Protein AF-A0A1B6HPE0-F1 (afdb_monomer)

Secondary structure (DSSP, 8-state):
-HHHHHHHHHHHHHHHHHHHHHHHHHHHHHHHHHHHHHHHHHHHHHHHHHHHHHHHHHHHHHHHHHHTT--HHHHHHHHHTT-TTSEEEEETTEEEEHHHHHHHHHHHHHHHHHTT--TT-B------SSHHHHHHHHHHHHHT-B-

pLDDT: mean 93.44, std 4.45, range [70.94, 98.19]

Foldseek 3Di:
DVVVVVVVVVVVVVVVVVVVVVVVVVVVVCCVVCVVVVVVCVVCVVVVVVVVVVVVVVVVVVVVCVVVVPDPLNVLVVVCVVFVQDFPDDDPPDTAGSVNLVVLLCVLLVVVVVVPDAAPAEDDDDDPPDSNSVSNVSSCVVRNYHD

Structure (mmCIF, N/CA/C/O backbone):
data_AF-A0A1B6HPE0-F1
#
_entry.id   AF-A0A1B6HPE0-F1
#
loop_
_atom_site.group_PDB
_atom_site.id
_atom_site.type_symbol
_atom_site.label_atom_id
_atom_site.label_alt_id
_atom_site.label_comp_id
_atom_site.label_asym_id
_atom_site.label_entity_id
_atom_site.label_seq_id
_atom_site.pdbx_PDB_ins_code
_atom_site.Cartn_x
_atom_site.Cartn_y
_atom_site.Cartn_z
_atom_site.occupancy
_atom_site.B_iso_or_equiv
_atom_site.auth_seq_id
_atom_site.auth_comp_id
_atom_site.auth_asym_id
_atom_site.auth_atom_id
_atom_site.pdbx_PDB_model_num
ATOM 1 N N . MET A 1 1 ? 73.200 -13.525 -39.936 1.00 70.94 1 MET A N 1
ATOM 2 C CA . MET A 1 1 ? 72.272 -13.370 -38.792 1.00 70.94 1 MET A CA 1
ATOM 3 C C . MET A 1 1 ? 71.313 -12.203 -38.985 1.00 70.94 1 MET A C 1
ATOM 5 O O . MET A 1 1 ? 70.127 -12.401 -38.773 1.00 70.94 1 MET A O 1
ATOM 9 N N . GLU A 1 2 ? 71.769 -11.036 -39.451 1.00 81.06 2 GLU A N 1
ATOM 10 C CA . GLU A 1 2 ? 70.897 -9.860 -39.643 1.00 81.06 2 GLU A CA 1
ATOM 11 C C . GLU A 1 2 ? 69.714 -10.107 -40.591 1.00 81.06 2 GLU A C 1
ATOM 13 O O . GLU A 1 2 ? 68.577 -9.833 -40.222 1.00 81.06 2 GLU A O 1
ATOM 18 N N . ALA A 1 3 ? 69.947 -10.734 -41.750 1.00 83.38 3 ALA A N 1
ATOM 19 C CA . ALA A 1 3 ? 68.883 -11.056 -42.709 1.00 83.38 3 ALA A CA 1
ATOM 20 C C . ALA A 1 3 ? 67.830 -12.050 -42.174 1.00 83.38 3 ALA A C 1
ATOM 22 O O . ALA A 1 3 ? 66.694 -12.060 -42.629 1.00 83.38 3 ALA A O 1
ATOM 23 N N . TYR A 1 4 ? 68.193 -12.894 -41.206 1.00 86.81 4 TYR A N 1
ATOM 24 C CA . TYR A 1 4 ? 67.255 -13.831 -40.580 1.00 86.81 4 TYR A CA 1
ATOM 25 C C . TYR A 1 4 ? 66.374 -13.115 -39.546 1.00 86.81 4 TYR A C 1
ATOM 27 O O . TYR A 1 4 ? 65.164 -13.323 -39.493 1.00 86.81 4 TYR A O 1
ATOM 35 N N . MET A 1 5 ? 66.970 -12.204 -38.771 1.00 86.38 5 MET A N 1
ATOM 36 C CA . MET A 1 5 ? 66.252 -11.394 -37.786 1.00 86.38 5 MET A CA 1
ATOM 37 C C . MET A 1 5 ? 65.263 -10.421 -38.440 1.00 86.38 5 MET A C 1
ATOM 39 O O . MET A 1 5 ? 64.158 -10.251 -37.931 1.00 86.38 5 MET A O 1
ATOM 43 N N . THR A 1 6 ? 65.610 -9.821 -39.583 1.00 87.31 6 THR A N 1
ATOM 44 C CA . THR A 1 6 ? 64.702 -8.922 -40.318 1.00 87.31 6 THR A CA 1
ATOM 45 C C . THR A 1 6 ? 63.472 -9.654 -40.856 1.00 87.31 6 THR A C 1
ATOM 47 O O . THR A 1 6 ? 62.362 -9.136 -40.752 1.00 87.31 6 THR A O 1
ATOM 50 N N . VAL A 1 7 ? 63.638 -10.878 -41.364 1.00 89.25 7 VAL A N 1
ATOM 51 C CA . VAL A 1 7 ? 62.531 -11.710 -41.865 1.00 89.25 7 VAL A CA 1
ATOM 52 C C . VAL A 1 7 ? 61.567 -12.097 -40.738 1.00 89.25 7 VAL A C 1
ATOM 54 O O . VAL A 1 7 ? 60.352 -12.008 -40.915 1.00 89.25 7 VAL A O 1
ATOM 57 N N . ILE A 1 8 ? 62.083 -12.453 -39.556 1.00 89.12 8 ILE A N 1
ATOM 58 C CA . ILE A 1 8 ? 61.248 -12.766 -38.384 1.00 89.12 8 ILE A CA 1
ATOM 59 C C . ILE A 1 8 ? 60.473 -11.532 -37.908 1.00 89.12 8 ILE A C 1
ATOM 61 O O . ILE A 1 8 ? 59.272 -11.623 -37.655 1.00 89.12 8 ILE A O 1
ATOM 65 N N . LEU A 1 9 ? 61.135 -10.375 -37.811 1.00 88.50 9 LEU A N 1
ATOM 66 C CA . LEU A 1 9 ? 60.492 -9.130 -37.379 1.00 88.50 9 LEU A CA 1
ATOM 67 C C . LEU A 1 9 ? 59.378 -8.697 -38.340 1.00 88.50 9 LEU A C 1
ATOM 69 O O . LEU A 1 9 ? 58.305 -8.296 -37.888 1.00 88.50 9 LEU A O 1
ATOM 73 N N . LEU A 1 10 ? 59.592 -8.842 -39.651 1.00 87.69 10 LEU A N 1
ATOM 74 C CA . LEU A 1 10 ? 58.558 -8.598 -40.657 1.00 87.69 10 LEU A CA 1
ATOM 75 C C . LEU A 1 10 ? 57.382 -9.571 -40.501 1.00 87.69 10 LEU A C 1
ATOM 77 O O . LEU A 1 10 ? 56.234 -9.134 -40.508 1.00 87.69 10 LEU A O 1
ATOM 81 N N . GLY A 1 11 ? 57.639 -10.864 -40.287 1.00 87.25 11 GLY A N 1
ATOM 82 C CA . GLY A 1 11 ? 56.582 -11.857 -40.062 1.00 87.25 11 GLY A CA 1
ATOM 83 C C . GLY A 1 11 ? 55.712 -11.551 -38.836 1.00 87.25 11 GLY A C 1
ATOM 84 O O . GLY A 1 11 ? 54.484 -11.605 -38.916 1.00 87.25 11 GLY A O 1
ATOM 85 N N . ILE A 1 12 ? 56.332 -11.157 -37.719 1.00 89.00 12 ILE A N 1
ATOM 86 C CA . ILE A 1 12 ? 55.619 -10.751 -36.496 1.00 89.00 12 ILE A CA 1
ATOM 87 C C . ILE A 1 12 ? 54.786 -9.490 -36.753 1.00 89.00 12 ILE A C 1
ATOM 89 O O . ILE A 1 12 ? 53.617 -9.437 -36.369 1.00 89.00 12 ILE A O 1
ATOM 93 N N . PHE A 1 13 ? 55.351 -8.498 -37.445 1.00 89.88 13 PHE A N 1
ATOM 94 C CA . PHE A 1 13 ? 54.647 -7.267 -37.795 1.00 89.88 13 PHE A CA 1
ATOM 95 C C . PHE A 1 13 ? 53.398 -7.537 -38.649 1.00 89.88 13 PHE A C 1
ATOM 97 O O . PHE A 1 13 ? 52.310 -7.067 -38.312 1.00 89.88 13 PHE A O 1
ATOM 104 N N . PHE A 1 14 ? 53.520 -8.358 -39.697 1.00 86.06 14 PHE A N 1
ATOM 105 C CA . PHE A 1 14 ? 52.384 -8.754 -40.535 1.00 86.06 14 PHE A CA 1
ATOM 106 C C . PHE A 1 14 ? 51.326 -9.533 -39.743 1.00 86.06 14 PHE A C 1
ATOM 108 O O . PHE A 1 14 ? 50.133 -9.271 -39.897 1.00 86.06 14 PHE A O 1
ATOM 115 N N . SER A 1 15 ? 51.736 -10.443 -38.854 1.00 84.38 15 SER A N 1
ATOM 116 C CA . SER A 1 15 ? 50.801 -11.206 -38.019 1.00 84.38 15 SER A CA 1
ATOM 117 C C . SER A 1 15 ? 50.010 -10.312 -37.058 1.00 84.38 15 SER A C 1
ATOM 119 O O . SER A 1 15 ? 48.802 -10.497 -36.902 1.00 84.38 15 SER A O 1
ATOM 121 N N . ILE A 1 16 ? 50.667 -9.333 -36.426 1.00 88.44 16 ILE A N 1
ATOM 122 C CA . ILE A 1 16 ? 50.015 -8.362 -35.534 1.00 88.44 16 ILE A CA 1
ATOM 123 C C . ILE A 1 16 ? 49.038 -7.490 -36.331 1.00 88.44 16 ILE A C 1
ATOM 125 O O . ILE A 1 16 ? 47.893 -7.307 -35.914 1.00 88.44 16 ILE A O 1
ATOM 129 N N . PHE A 1 17 ? 49.460 -7.009 -37.501 1.00 90.25 17 PHE A N 1
ATOM 130 C CA . PHE A 1 17 ? 48.640 -6.165 -38.366 1.00 90.25 17 PHE A CA 1
ATOM 131 C C . PHE A 1 17 ? 47.376 -6.886 -38.865 1.00 90.25 17 PHE A C 1
ATOM 133 O O . PHE A 1 17 ? 46.276 -6.334 -38.801 1.00 90.25 17 PHE A O 1
ATOM 140 N N . HIS A 1 18 ? 47.494 -8.148 -39.292 1.00 88.62 18 HIS A N 1
ATOM 141 C CA . HIS A 1 18 ? 46.347 -8.950 -39.729 1.00 88.62 18 HIS A CA 1
ATOM 142 C C . HIS A 1 18 ? 45.331 -9.203 -38.608 1.00 88.62 18 HIS A C 1
ATOM 144 O O . HIS A 1 18 ? 44.123 -9.106 -38.843 1.00 88.62 18 HIS A O 1
ATOM 150 N N . TRP A 1 19 ? 45.795 -9.491 -37.387 1.00 89.12 19 TRP A N 1
ATOM 151 C CA . TRP A 1 19 ? 44.904 -9.678 -36.238 1.00 89.12 19 TRP A CA 1
ATOM 152 C C . TRP A 1 19 ? 44.145 -8.391 -35.894 1.00 89.12 19 TRP A C 1
ATOM 154 O O . TRP A 1 19 ? 42.930 -8.419 -35.690 1.00 89.12 19 TRP A O 1
ATOM 164 N N . GLN A 1 20 ? 44.836 -7.247 -35.906 1.00 91.88 20 GLN A N 1
ATOM 165 C CA . GLN A 1 20 ? 44.217 -5.937 -35.689 1.00 91.88 20 GLN A CA 1
ATOM 166 C C . GLN A 1 20 ? 43.154 -5.624 -36.752 1.00 91.88 20 GLN A C 1
ATOM 168 O O . GLN A 1 20 ? 42.048 -5.208 -36.408 1.00 91.88 20 GLN A O 1
ATOM 173 N N . ALA A 1 21 ? 43.443 -5.886 -38.029 1.00 90.75 21 ALA A N 1
ATOM 174 C CA . ALA A 1 21 ? 42.485 -5.683 -39.114 1.00 90.75 21 ALA A CA 1
ATOM 175 C C . ALA A 1 21 ? 41.235 -6.574 -38.969 1.00 90.75 21 ALA A C 1
ATOM 177 O O . ALA A 1 21 ? 40.112 -6.091 -39.127 1.00 90.75 21 ALA A O 1
ATOM 178 N N . SER A 1 22 ? 41.412 -7.850 -38.610 1.00 89.25 22 SER A N 1
ATOM 179 C CA . SER A 1 22 ? 40.304 -8.792 -38.386 1.00 89.25 22 SER A CA 1
ATOM 180 C C . SER A 1 22 ? 39.394 -8.361 -37.229 1.00 89.25 22 SER A C 1
ATOM 182 O O . SER A 1 22 ? 38.163 -8.397 -37.345 1.00 89.25 22 SER A O 1
ATOM 184 N N . LEU A 1 23 ? 39.984 -7.870 -36.134 1.00 92.88 23 LEU A N 1
ATOM 185 C CA . LEU A 1 23 ? 39.231 -7.303 -35.014 1.00 92.88 23 LEU A CA 1
ATOM 186 C C . LEU A 1 23 ? 38.414 -6.080 -35.440 1.00 92.88 23 LEU A C 1
ATOM 188 O O . LEU A 1 23 ? 37.232 -6.004 -35.110 1.00 92.88 23 LEU A O 1
ATOM 192 N N . CYS A 1 24 ? 39.002 -5.157 -36.205 1.00 93.44 24 CYS A N 1
ATOM 193 C CA . CYS A 1 24 ? 38.293 -3.974 -36.694 1.00 93.44 24 CYS A CA 1
ATOM 194 C C . CYS A 1 24 ? 37.072 -4.350 -37.545 1.00 93.44 24 CYS A C 1
ATOM 196 O O . CYS A 1 24 ? 35.976 -3.853 -37.291 1.00 93.44 24 CYS A O 1
ATOM 198 N N . VAL A 1 25 ? 37.231 -5.277 -38.496 1.00 92.94 25 VAL A N 1
ATOM 199 C CA . VAL A 1 25 ? 36.125 -5.752 -39.350 1.00 92.94 25 VAL A CA 1
ATOM 200 C C . VAL A 1 25 ? 35.033 -6.423 -38.520 1.00 92.94 25 VAL A C 1
ATOM 202 O O . VAL A 1 25 ? 33.848 -6.150 -38.714 1.00 92.94 25 VAL A O 1
ATOM 205 N N . SER A 1 26 ? 35.425 -7.252 -37.553 1.00 90.50 26 SER A N 1
ATOM 206 C CA . SER A 1 26 ? 34.488 -7.936 -36.659 1.00 90.50 26 SER A CA 1
ATOM 207 C C . SER A 1 26 ? 33.692 -6.942 -35.806 1.00 90.50 26 SER A C 1
ATOM 209 O O . SER A 1 26 ? 32.475 -7.066 -35.694 1.00 90.50 26 SER A O 1
ATOM 211 N N . ILE A 1 27 ? 34.343 -5.908 -35.261 1.00 90.94 27 ILE A N 1
ATOM 212 C CA . ILE A 1 27 ? 33.689 -4.842 -34.485 1.00 90.94 27 ILE A CA 1
ATOM 213 C C . ILE A 1 27 ? 32.724 -4.040 -35.363 1.00 90.94 27 ILE A C 1
ATOM 215 O O . ILE A 1 27 ? 31.597 -3.777 -34.943 1.00 90.94 27 ILE A O 1
ATOM 219 N N . SER A 1 28 ? 33.121 -3.678 -36.586 1.00 89.88 28 SER A N 1
ATOM 220 C CA . SER A 1 28 ? 32.242 -2.974 -37.527 1.00 89.88 28 SER A CA 1
ATOM 221 C C . SER A 1 28 ? 31.020 -3.813 -37.908 1.00 89.88 28 SER A C 1
ATOM 223 O O . SER A 1 28 ? 29.904 -3.292 -37.914 1.00 89.88 28 SER A O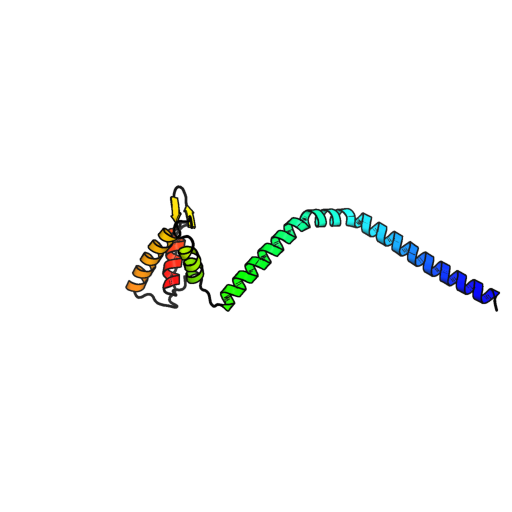 1
ATOM 225 N N . TYR A 1 29 ? 31.206 -5.112 -38.163 1.00 91.94 29 TYR A N 1
ATOM 226 C CA . TYR A 1 29 ? 30.116 -6.041 -38.462 1.00 91.94 29 TYR A CA 1
ATOM 227 C C . TYR A 1 29 ? 29.142 -6.174 -37.285 1.00 91.94 29 TYR A C 1
ATOM 229 O O . TYR A 1 29 ? 27.933 -6.040 -37.471 1.00 91.94 29 TYR A O 1
ATOM 237 N N . LEU A 1 30 ? 29.658 -6.360 -36.065 1.00 89.75 30 LEU A N 1
ATOM 238 C CA . LEU A 1 30 ? 28.845 -6.412 -34.846 1.00 89.75 30 LEU A CA 1
ATOM 239 C C . LEU A 1 30 ? 28.096 -5.097 -34.624 1.00 89.75 30 LEU A C 1
ATOM 241 O O . LEU A 1 30 ? 26.908 -5.122 -34.320 1.00 89.75 30 LEU A O 1
ATOM 245 N N . GLY A 1 31 ? 28.757 -3.958 -34.837 1.00 87.12 31 GLY A N 1
ATOM 246 C CA . GLY A 1 31 ? 28.119 -2.650 -34.815 1.00 87.12 31 GLY A CA 1
ATOM 247 C C . GLY A 1 31 ? 26.904 -2.636 -35.736 1.00 87.12 31 GLY A C 1
ATOM 248 O O . GLY A 1 31 ? 25.789 -2.456 -35.257 1.00 87.12 31 GLY A O 1
ATOM 249 N N . ILE A 1 32 ? 27.097 -2.879 -37.039 1.00 87.94 32 ILE A N 1
ATOM 250 C CA . ILE A 1 32 ? 26.036 -2.875 -38.071 1.00 87.94 32 ILE A CA 1
ATOM 251 C C . ILE A 1 32 ? 24.900 -3.843 -37.722 1.00 87.94 32 ILE A C 1
ATOM 253 O O . ILE A 1 32 ? 23.729 -3.471 -37.802 1.00 87.94 32 ILE A O 1
ATOM 257 N N . PHE A 1 33 ? 25.239 -5.058 -37.297 1.00 90.31 33 PHE A N 1
ATOM 258 C CA . PHE A 1 33 ? 24.266 -6.092 -36.963 1.00 90.31 33 PHE A CA 1
ATOM 259 C C . PHE A 1 33 ? 23.429 -5.739 -35.723 1.00 90.31 33 PHE A C 1
ATOM 261 O O . PHE A 1 33 ? 22.220 -5.973 -35.715 1.00 90.31 33 PHE A O 1
ATOM 268 N N . TYR A 1 34 ? 24.048 -5.136 -34.700 1.00 91.25 34 TYR A N 1
ATOM 269 C CA . TYR A 1 34 ? 23.397 -4.784 -33.433 1.00 91.25 34 TYR A CA 1
ATOM 270 C C . TYR 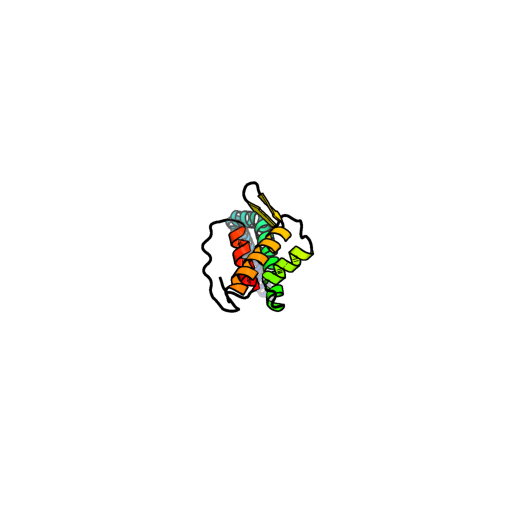A 1 34 ? 22.922 -3.321 -33.342 1.00 91.25 34 TYR A C 1
ATOM 272 O O . TYR A 1 34 ? 22.320 -2.943 -32.336 1.00 91.25 34 TYR A O 1
ATOM 280 N N . TRP A 1 35 ? 23.131 -2.486 -34.371 1.00 87.88 35 TRP A N 1
ATOM 281 C CA . TRP A 1 35 ? 22.766 -1.056 -34.367 1.00 87.88 35 TRP A CA 1
ATOM 282 C C . TRP A 1 35 ? 21.282 -0.835 -34.040 1.00 87.88 35 TRP A C 1
ATOM 284 O O . TRP A 1 35 ? 20.937 0.080 -33.290 1.00 87.88 35 TRP A O 1
ATOM 294 N N . LYS A 1 36 ? 20.390 -1.697 -34.551 1.00 88.19 36 LYS A N 1
ATOM 295 C CA . LYS A 1 36 ? 18.947 -1.614 -34.266 1.00 88.19 36 LYS A CA 1
ATOM 296 C C . LYS A 1 36 ? 18.637 -1.929 -32.800 1.00 88.19 36 LYS A C 1
ATOM 298 O O . LYS A 1 36 ? 17.863 -1.205 -32.179 1.00 88.19 36 LYS A O 1
ATOM 303 N N . GLN A 1 37 ? 19.253 -2.966 -32.237 1.00 88.38 37 GLN A N 1
ATOM 304 C CA . GLN A 1 37 ? 19.091 -3.366 -30.839 1.00 88.38 37 GLN A CA 1
ATOM 305 C C . GLN A 1 37 ? 19.635 -2.281 -29.904 1.00 88.38 37 GLN A C 1
ATOM 307 O O . GLN A 1 37 ? 18.945 -1.889 -28.967 1.00 88.38 37 GLN A O 1
ATOM 312 N N . LEU A 1 38 ? 20.818 -1.732 -30.195 1.00 89.94 38 LEU A N 1
ATOM 313 C CA . LEU A 1 38 ? 21.410 -0.635 -29.425 1.00 89.94 38 LEU A CA 1
ATOM 314 C C . LEU A 1 38 ? 20.527 0.614 -29.451 1.00 89.94 38 LEU A C 1
ATOM 316 O O . LEU A 1 38 ? 20.282 1.208 -28.404 1.00 89.94 38 LEU A O 1
ATOM 320 N N . HIS A 1 39 ? 19.986 0.979 -30.616 1.00 92.69 39 HIS A N 1
ATOM 321 C CA . HIS A 1 39 ? 19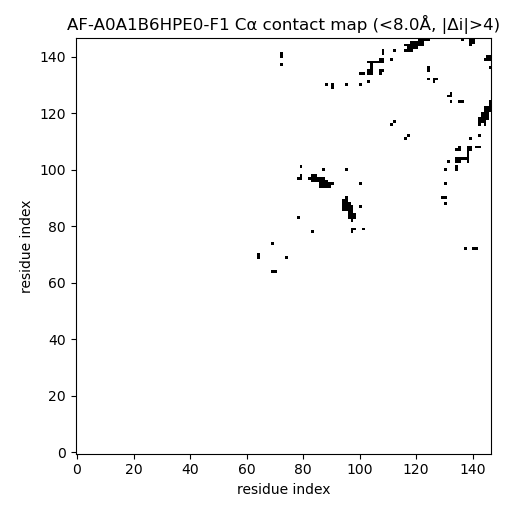.071 2.112 -30.728 1.00 92.69 39 HIS A CA 1
ATOM 322 C C . HIS A 1 39 ? 17.795 1.913 -29.893 1.00 92.69 39 HIS A C 1
ATOM 324 O O . HIS A 1 39 ? 17.374 2.836 -29.194 1.00 92.69 39 HIS A O 1
ATOM 330 N N . ILE A 1 40 ? 17.204 0.711 -29.913 1.00 91.12 40 ILE A N 1
ATOM 331 C CA . ILE A 1 40 ? 16.034 0.387 -29.082 1.00 91.12 40 ILE A CA 1
ATOM 332 C C . ILE A 1 40 ? 16.390 0.503 -27.599 1.00 91.12 40 ILE A C 1
ATOM 334 O O . ILE A 1 40 ? 15.686 1.203 -26.875 1.00 91.12 40 ILE A O 1
ATOM 338 N N . ILE A 1 41 ? 17.497 -0.113 -27.166 1.00 92.62 41 ILE A N 1
ATOM 339 C CA . ILE A 1 41 ? 17.959 -0.081 -25.772 1.00 92.62 41 ILE A CA 1
ATOM 340 C C . ILE A 1 41 ? 18.168 1.360 -25.319 1.00 92.62 41 ILE A C 1
ATOM 342 O O . ILE A 1 41 ? 17.603 1.756 -24.309 1.00 92.62 41 ILE A O 1
ATOM 346 N N . ILE A 1 42 ? 18.915 2.173 -26.069 1.00 94.19 42 ILE A N 1
ATOM 347 C CA . ILE A 1 42 ? 19.179 3.576 -25.713 1.00 94.19 42 ILE A CA 1
ATOM 348 C C . ILE A 1 42 ? 17.866 4.359 -25.585 1.00 94.19 42 ILE A C 1
ATOM 350 O O . ILE A 1 42 ? 17.708 5.160 -24.661 1.00 94.19 42 ILE A O 1
ATOM 354 N N . LYS A 1 43 ? 16.894 4.099 -26.469 1.00 94.19 43 LYS A N 1
ATOM 355 C CA . LYS A 1 43 ? 15.590 4.768 -26.447 1.00 94.19 43 LYS A CA 1
ATOM 356 C C . LYS A 1 43 ? 14.698 4.312 -25.282 1.00 94.19 43 LYS A C 1
ATOM 358 O O . LYS A 1 43 ? 13.952 5.133 -24.748 1.00 94.19 43 LYS A O 1
ATOM 363 N N . THR A 1 44 ? 14.757 3.046 -24.858 1.00 94.38 44 THR A N 1
ATOM 364 C CA . THR A 1 44 ? 13.942 2.517 -23.741 1.00 94.38 44 THR A CA 1
ATOM 365 C C . THR A 1 44 ? 14.598 2.683 -22.371 1.00 94.38 44 THR A C 1
ATOM 367 O O . THR A 1 44 ? 13.893 2.861 -21.374 1.00 94.38 44 THR A O 1
ATOM 370 N N . LEU A 1 45 ? 15.930 2.728 -22.313 1.00 95.62 45 LEU A N 1
ATOM 371 C CA . LEU A 1 45 ? 16.727 2.835 -21.092 1.00 95.62 45 LEU A CA 1
ATOM 372 C C . LEU A 1 45 ? 16.276 3.947 -20.130 1.00 95.62 45 LEU A C 1
ATOM 374 O O . LEU A 1 45 ? 16.150 3.658 -18.941 1.00 95.62 45 LEU A O 1
ATOM 378 N N . PRO A 1 46 ? 15.962 5.191 -20.551 1.00 95.31 46 PRO A N 1
ATOM 379 C CA . PRO A 1 46 ? 15.542 6.220 -19.598 1.00 95.31 46 PRO A CA 1
ATOM 380 C C . PRO A 1 46 ? 14.230 5.875 -18.878 1.00 95.31 46 PRO A C 1
ATOM 382 O O . PRO A 1 46 ? 14.056 6.229 -17.710 1.00 95.31 46 PRO A O 1
ATOM 385 N N . ARG A 1 47 ? 13.292 5.182 -19.538 1.00 94.62 47 ARG A N 1
ATOM 386 C CA . ARG A 1 47 ? 12.057 4.698 -18.899 1.00 94.62 47 ARG A CA 1
ATOM 387 C C . ARG A 1 47 ? 12.377 3.603 -17.886 1.00 94.62 47 ARG A C 1
ATOM 389 O O . ARG A 1 47 ? 11.864 3.646 -16.767 1.00 94.62 47 ARG A O 1
ATOM 396 N N . ASP A 1 48 ? 13.236 2.669 -18.267 1.00 95.31 48 ASP A N 1
ATOM 397 C CA . ASP A 1 48 ? 13.555 1.494 -17.460 1.00 95.31 48 ASP A CA 1
ATOM 398 C C . ASP A 1 48 ? 14.389 1.879 -16.229 1.00 95.31 48 ASP A C 1
ATOM 400 O O . ASP A 1 48 ? 14.093 1.433 -15.124 1.00 95.31 48 ASP A O 1
ATOM 404 N N . LEU A 1 49 ? 15.331 2.819 -16.365 1.00 96.88 49 LEU A N 1
ATOM 405 C CA . LEU A 1 49 ? 16.072 3.399 -15.239 1.00 96.88 49 LEU A CA 1
ATOM 406 C C . LEU A 1 49 ? 15.150 4.141 -14.263 1.00 96.88 49 LEU A C 1
ATOM 408 O O . LEU A 1 49 ? 15.307 4.006 -13.048 1.00 96.88 49 LEU A O 1
ATOM 412 N N . ARG A 1 50 ? 14.149 4.888 -14.758 1.00 96.19 50 ARG A N 1
ATOM 413 C CA . ARG A 1 50 ? 13.133 5.512 -13.889 1.00 96.19 50 ARG A CA 1
ATOM 414 C C . ARG A 1 50 ? 12.308 4.466 -13.145 1.00 96.19 50 ARG A C 1
ATOM 416 O O . ARG A 1 50 ? 12.031 4.656 -11.961 1.00 96.19 50 ARG A O 1
ATOM 423 N N . CYS A 1 51 ? 11.919 3.384 -13.820 1.00 95.94 51 CYS A N 1
ATOM 424 C CA . CYS A 1 51 ? 11.222 2.261 -13.198 1.00 95.94 51 CYS A CA 1
ATOM 425 C C . CYS A 1 51 ? 12.087 1.632 -12.097 1.00 95.94 51 CYS A C 1
ATOM 427 O O . CYS A 1 51 ? 11.666 1.580 -10.942 1.00 95.94 51 CYS A O 1
ATOM 429 N N . LEU A 1 52 ? 13.334 1.279 -12.421 1.00 96.81 52 LEU A N 1
ATOM 430 C CA . LEU A 1 52 ? 14.287 0.675 -11.494 1.00 96.81 52 LEU A CA 1
ATOM 431 C C . LEU A 1 52 ? 14.529 1.562 -10.270 1.00 96.81 52 LEU A C 1
ATOM 433 O O . LEU A 1 52 ? 14.470 1.083 -9.141 1.00 96.81 52 LEU A O 1
ATOM 437 N N . TYR A 1 53 ? 14.733 2.866 -10.471 1.00 96.88 53 TYR A N 1
ATOM 438 C CA . TYR A 1 53 ? 14.887 3.823 -9.376 1.00 96.88 53 TYR A CA 1
ATOM 439 C C . TYR A 1 53 ? 13.649 3.865 -8.466 1.00 96.88 53 TYR A C 1
ATOM 441 O O . TYR A 1 53 ? 13.778 3.822 -7.240 1.00 96.88 53 TYR A O 1
ATOM 449 N N . ARG A 1 54 ? 12.439 3.921 -9.041 1.00 96.31 54 ARG A N 1
ATOM 450 C CA . ARG A 1 54 ? 11.182 3.944 -8.271 1.00 96.31 54 ARG A CA 1
ATOM 451 C C . ARG A 1 54 ? 10.976 2.651 -7.488 1.00 96.31 54 ARG A C 1
ATOM 453 O O . ARG A 1 54 ? 10.655 2.722 -6.303 1.00 96.31 54 ARG A O 1
ATOM 460 N N . VAL A 1 55 ? 11.222 1.498 -8.109 1.00 96.62 55 VAL A N 1
ATOM 461 C CA . VAL A 1 55 ? 11.144 0.185 -7.455 1.00 96.62 55 VAL A CA 1
ATOM 462 C C . VAL A 1 55 ? 12.170 0.089 -6.331 1.00 96.62 55 VAL A C 1
ATOM 464 O O . VAL A 1 55 ? 11.804 -0.231 -5.205 1.00 96.62 55 VAL A O 1
ATOM 467 N N . ARG A 1 56 ? 13.433 0.462 -6.574 1.00 97.44 56 ARG A N 1
ATOM 468 C CA . ARG A 1 56 ? 14.489 0.494 -5.548 1.00 97.44 56 ARG A CA 1
ATOM 469 C C . ARG A 1 56 ? 14.082 1.366 -4.357 1.00 97.44 56 ARG A C 1
ATOM 471 O O . ARG A 1 56 ? 14.245 0.955 -3.210 1.00 97.44 56 ARG A O 1
ATOM 478 N N . LYS A 1 57 ? 13.523 2.553 -4.617 1.00 96.12 57 LYS A N 1
ATOM 479 C CA . LYS A 1 57 ? 13.021 3.471 -3.585 1.00 96.12 57 LYS A CA 1
ATOM 480 C C . LYS A 1 57 ? 11.852 2.872 -2.799 1.00 96.12 57 LYS A C 1
ATOM 482 O O . LYS A 1 57 ? 11.820 3.018 -1.580 1.00 96.12 57 LYS A O 1
ATOM 487 N N . MET A 1 58 ? 10.912 2.211 -3.473 1.00 94.31 58 MET A N 1
ATOM 488 C CA . MET A 1 58 ? 9.784 1.519 -2.841 1.00 94.31 58 MET A CA 1
ATOM 489 C C . MET A 1 58 ? 10.272 0.374 -1.949 1.00 94.31 58 MET A C 1
ATOM 491 O O . MET A 1 58 ? 9.941 0.354 -0.770 1.00 94.31 58 MET A O 1
ATOM 495 N N . VAL A 1 59 ? 11.141 -0.500 -2.466 1.00 96.00 59 VAL A N 1
ATOM 496 C CA . VAL A 1 59 ? 11.726 -1.623 -1.716 1.00 96.00 59 VAL A CA 1
ATOM 497 C C . VAL A 1 59 ? 12.466 -1.130 -0.478 1.00 96.00 59 VAL A C 1
ATOM 499 O O . VAL A 1 59 ? 12.248 -1.653 0.608 1.00 96.00 59 VAL A O 1
ATOM 502 N N . ASN A 1 60 ? 13.287 -0.083 -0.598 1.00 95.62 60 ASN A N 1
ATOM 503 C CA . ASN A 1 60 ? 13.987 0.479 0.558 1.00 95.62 60 ASN A CA 1
ATOM 504 C C . ASN A 1 60 ? 13.017 0.998 1.630 1.00 95.62 60 ASN A C 1
ATOM 506 O O . ASN A 1 60 ? 13.277 0.821 2.817 1.00 95.62 60 ASN A O 1
ATOM 510 N N . ARG A 1 61 ? 11.890 1.607 1.236 1.00 91.12 61 ARG A N 1
ATOM 511 C CA . ARG A 1 61 ? 10.846 2.033 2.184 1.00 91.12 61 ARG A CA 1
ATOM 512 C C . ARG A 1 61 ? 10.188 0.837 2.862 1.00 91.12 61 ARG A C 1
ATOM 514 O O . ARG A 1 61 ? 10.060 0.848 4.080 1.00 91.12 61 ARG A O 1
ATOM 521 N N . THR A 1 62 ? 9.834 -0.198 2.105 1.00 91.44 62 THR A N 1
ATOM 522 C CA . THR A 1 62 ? 9.235 -1.422 2.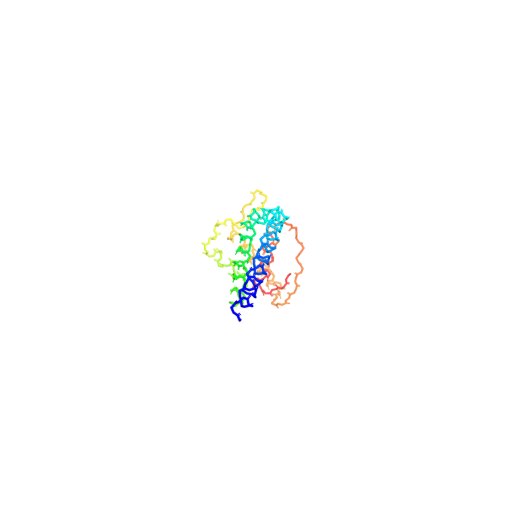653 1.00 91.44 62 THR A CA 1
ATOM 523 C C . THR A 1 62 ? 10.185 -2.130 3.619 1.00 91.44 62 THR A C 1
ATOM 525 O O . THR A 1 62 ? 9.772 -2.520 4.708 1.00 91.44 62 THR A O 1
ATOM 528 N N . LEU A 1 63 ? 11.472 -2.235 3.273 1.00 93.12 63 LEU A N 1
ATOM 529 C CA . LEU A 1 63 ? 12.499 -2.800 4.152 1.00 93.12 63 LEU A CA 1
ATOM 530 C C . LEU A 1 63 ? 12.672 -1.976 5.430 1.00 93.12 63 LEU A C 1
ATOM 532 O O . LEU A 1 63 ? 12.800 -2.547 6.508 1.00 93.12 63 LEU A O 1
ATOM 536 N N . HIS A 1 64 ? 12.625 -0.647 5.328 1.00 92.19 64 HIS A N 1
ATOM 537 C CA . HIS A 1 64 ? 12.688 0.239 6.490 1.00 92.19 64 HIS A CA 1
ATOM 538 C C . HIS A 1 64 ? 11.478 0.076 7.418 1.00 92.19 64 HIS A C 1
ATOM 540 O O . HIS A 1 64 ? 11.649 0.010 8.632 1.00 92.19 64 HIS A O 1
ATOM 546 N N . CYS A 1 65 ? 10.267 -0.041 6.865 1.00 91.31 65 CYS A N 1
ATOM 547 C CA . CYS A 1 65 ? 9.056 -0.334 7.639 1.00 91.31 65 CYS A CA 1
ATOM 548 C C . CYS A 1 65 ? 9.143 -1.702 8.323 1.00 91.31 65 CYS A C 1
ATOM 550 O O . CYS A 1 65 ? 8.841 -1.804 9.509 1.00 91.31 65 CYS A O 1
ATOM 552 N N . LYS A 1 66 ? 9.632 -2.728 7.612 1.00 90.25 66 LYS A N 1
ATOM 553 C CA . LYS A 1 66 ? 9.856 -4.064 8.179 1.00 90.25 66 LYS A CA 1
ATOM 554 C C . LYS A 1 66 ? 10.873 -4.028 9.321 1.00 90.25 66 LYS A C 1
ATOM 556 O O . LYS A 1 66 ? 10.612 -4.588 10.374 1.00 90.25 66 LYS A O 1
ATOM 561 N N . TYR A 1 67 ? 11.999 -3.337 9.140 1.00 93.38 67 TYR A N 1
ATOM 562 C CA . TYR A 1 67 ? 13.020 -3.184 10.181 1.00 93.38 67 TYR A CA 1
ATOM 563 C C . TYR A 1 67 ? 12.472 -2.498 11.441 1.00 93.38 67 TYR A C 1
ATOM 565 O O . TYR A 1 67 ? 12.841 -2.855 12.554 1.00 93.38 67 TYR A O 1
ATOM 573 N N . LYS A 1 68 ? 11.566 -1.529 11.273 1.00 93.00 68 LYS A N 1
ATOM 574 C CA . LYS A 1 68 ? 10.910 -0.822 12.379 1.00 93.00 68 LYS A CA 1
ATOM 575 C C . LYS A 1 68 ? 9.666 -1.525 12.934 1.00 93.00 68 LYS A C 1
ATOM 577 O O . LYS A 1 68 ? 9.017 -0.940 13.795 1.00 93.00 68 LYS A O 1
ATOM 582 N N . ASN A 1 69 ? 9.310 -2.715 12.439 1.00 92.62 69 ASN A N 1
ATOM 583 C CA . ASN A 1 69 ? 8.047 -3.396 12.754 1.00 92.62 69 ASN A CA 1
ATOM 584 C C . ASN A 1 69 ? 6.816 -2.477 12.617 1.00 92.62 69 ASN A C 1
ATOM 586 O O . ASN A 1 69 ? 5.884 -2.545 13.407 1.00 92.62 69 ASN A O 1
ATOM 590 N N . THR A 1 70 ? 6.832 -1.578 11.629 1.00 93.25 70 THR A N 1
ATOM 591 C CA . THR A 1 70 ? 5.733 -0.640 11.373 1.00 93.25 70 THR A CA 1
ATOM 592 C C . THR A 1 70 ? 4.581 -1.382 10.705 1.00 93.25 70 THR A C 1
ATOM 594 O O . THR A 1 70 ? 4.747 -1.897 9.596 1.00 93.25 70 THR A O 1
ATOM 597 N N . SER A 1 71 ? 3.421 -1.419 11.359 1.00 93.00 71 SER A N 1
ATOM 598 C CA . SER A 1 71 ? 2.197 -1.982 10.790 1.00 93.00 71 SER A CA 1
ATOM 599 C C . SER A 1 71 ? 1.589 -1.052 9.732 1.00 93.00 71 SER A C 1
ATOM 601 O O . SER A 1 71 ? 1.964 0.119 9.600 1.00 93.00 71 SER A O 1
ATOM 603 N N . VAL A 1 72 ? 0.619 -1.554 8.962 1.00 92.94 72 VAL A N 1
ATOM 604 C CA . VAL A 1 72 ? -0.120 -0.697 8.020 1.00 92.94 72 VAL A CA 1
ATOM 605 C C . VAL A 1 72 ? -0.915 0.376 8.769 1.00 92.94 72 VAL A C 1
ATOM 607 O O . VAL A 1 72 ? -0.960 1.520 8.319 1.00 92.94 72 VAL A O 1
ATOM 610 N N . VAL A 1 73 ? -1.443 0.039 9.948 1.00 95.06 73 VAL A N 1
ATOM 611 C CA . VAL A 1 73 ? -2.130 0.972 10.849 1.00 95.06 73 VAL A CA 1
ATOM 612 C C . VAL A 1 73 ? -1.186 2.107 11.267 1.00 95.06 73 VAL A C 1
ATOM 614 O O . VAL A 1 73 ? -1.536 3.277 11.131 1.00 95.06 73 VAL A O 1
ATOM 617 N N . ASP A 1 74 ? 0.058 1.805 11.654 1.00 95.12 74 ASP A N 1
ATOM 618 C CA . ASP A 1 74 ? 1.062 2.825 12.008 1.00 95.12 74 ASP A CA 1
ATOM 619 C C . ASP A 1 74 ? 1.421 3.737 10.827 1.00 95.12 74 ASP A C 1
ATOM 621 O O . ASP A 1 74 ? 1.590 4.957 10.973 1.00 95.12 74 ASP A O 1
ATOM 625 N N . ALA A 1 75 ? 1.560 3.147 9.637 1.00 93.88 75 ALA A N 1
ATOM 626 C CA . ALA A 1 75 ? 1.841 3.887 8.416 1.00 93.88 75 ALA A CA 1
ATOM 627 C C . ALA A 1 75 ? 0.678 4.827 8.062 1.00 93.88 75 ALA A C 1
ATOM 629 O O . ALA A 1 75 ? 0.924 5.984 7.708 1.00 93.88 75 ALA A O 1
ATOM 630 N N . PHE A 1 76 ? -0.566 4.367 8.218 1.00 95.75 76 PHE A N 1
ATOM 631 C CA . PHE A 1 76 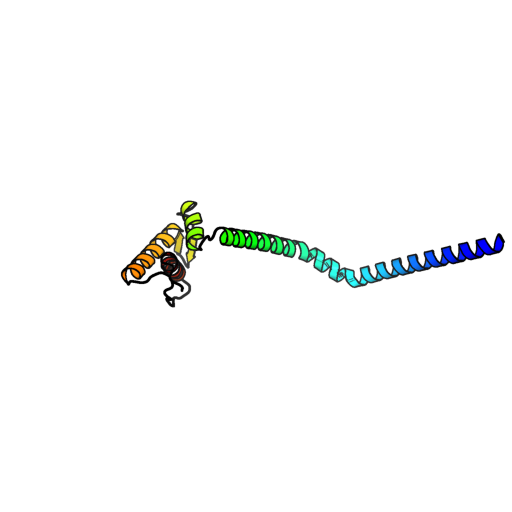? -1.767 5.181 8.052 1.00 95.75 76 PHE A CA 1
ATOM 632 C C . PHE A 1 76 ? -1.820 6.319 9.080 1.00 95.75 76 PHE A C 1
ATOM 634 O O . PHE A 1 76 ? -1.896 7.484 8.686 1.00 95.75 76 PHE A O 1
ATOM 641 N N . TYR A 1 77 ? -1.649 6.025 10.374 1.00 95.94 77 TYR A N 1
ATOM 642 C CA . TYR A 1 77 ? -1.612 7.041 11.434 1.00 95.94 77 TYR A CA 1
ATOM 643 C C . TYR A 1 77 ? -0.535 8.102 11.195 1.00 95.94 77 TYR A C 1
ATOM 645 O O . TYR A 1 77 ? -0.744 9.288 11.460 1.00 95.94 77 TYR A O 1
ATOM 653 N N . SER A 1 78 ? 0.618 7.701 10.659 1.00 95.06 78 SER A N 1
ATOM 654 C CA . SER A 1 78 ? 1.694 8.630 10.304 1.00 95.06 78 SER A CA 1
ATOM 655 C C . SER A 1 78 ? 1.286 9.627 9.214 1.00 95.06 78 SER A C 1
ATOM 657 O O . SER A 1 78 ? 1.817 10.738 9.186 1.00 95.06 78 SER A O 1
ATOM 659 N N . GLN A 1 79 ? 0.370 9.250 8.318 1.00 95.19 79 GLN A N 1
ATOM 660 C CA . GLN A 1 79 ? -0.167 10.133 7.280 1.00 95.19 79 GLN A CA 1
ATOM 661 C C . GLN A 1 79 ? -1.352 10.951 7.786 1.00 95.19 79 GLN A C 1
ATOM 663 O O . GLN A 1 79 ? -1.372 12.163 7.563 1.00 95.19 79 GLN A O 1
ATOM 668 N N . LEU A 1 80 ? -2.256 10.330 8.548 1.00 96.75 80 LEU A N 1
ATOM 669 C CA . LEU A 1 80 ? -3.367 10.999 9.224 1.00 96.75 80 LEU A CA 1
ATOM 670 C C . LEU A 1 80 ? -2.873 12.180 10.069 1.00 96.75 80 LEU A C 1
ATOM 672 O O . LEU A 1 80 ? -3.396 13.283 9.950 1.00 96.75 80 LEU A O 1
ATOM 676 N N . LYS A 1 81 ? -1.819 11.979 10.874 1.00 97.00 81 LYS A N 1
ATOM 677 C CA . LYS A 1 81 ? -1.235 13.038 11.718 1.00 97.00 81 LYS A CA 1
ATOM 678 C C . LYS A 1 81 ? -0.682 14.214 10.919 1.00 97.00 81 LYS A C 1
ATOM 680 O O . LYS A 1 81 ? -0.699 15.337 11.407 1.00 97.00 81 LYS A O 1
ATOM 685 N N . LYS A 1 82 ? -0.153 13.964 9.719 1.00 96.88 82 LYS A N 1
ATOM 686 C CA . LYS A 1 82 ? 0.432 15.020 8.883 1.00 96.88 82 LYS A CA 1
ATOM 687 C C . LYS A 1 82 ? -0.647 15.829 8.187 1.00 96.88 82 LYS A C 1
ATOM 689 O O . LYS A 1 82 ? -0.566 17.048 8.177 1.00 96.88 82 LYS A O 1
ATOM 694 N N . ASN A 1 83 ? -1.622 15.145 7.594 1.00 95.19 83 ASN A N 1
ATOM 695 C CA . ASN A 1 83 ? -2.580 15.756 6.683 1.00 95.19 83 ASN A CA 1
ATOM 696 C C . ASN A 1 83 ? -3.990 15.161 6.863 1.00 95.19 83 ASN A C 1
ATOM 698 O O . ASN A 1 83 ? -4.478 14.469 5.967 1.00 95.19 83 ASN A O 1
ATOM 702 N N . PRO A 1 84 ? -4.676 15.431 7.986 1.00 96.19 84 PRO A N 1
ATOM 703 C CA . PRO A 1 84 ? -5.938 14.762 8.310 1.00 96.19 84 PRO A CA 1
ATOM 704 C C . PRO A 1 84 ? -7.075 15.098 7.337 1.00 96.19 84 PRO A C 1
ATOM 706 O O . PRO A 1 84 ? -7.914 14.252 7.055 1.00 96.19 84 PRO A O 1
ATOM 709 N N . ARG A 1 85 ? -7.093 16.322 6.794 1.00 97.06 85 ARG A N 1
ATOM 710 C CA . ARG A 1 85 ? -8.135 16.800 5.867 1.00 97.06 85 ARG A CA 1
ATOM 711 C C . ARG A 1 85 ? -7.813 16.550 4.394 1.00 97.06 85 ARG A C 1
ATOM 713 O O . ARG A 1 85 ? -8.595 16.938 3.533 1.00 97.06 85 ARG A O 1
ATOM 720 N N . ASN A 1 86 ? -6.660 15.955 4.084 1.00 97.44 86 ASN A N 1
ATOM 721 C CA . ASN A 1 86 ? -6.343 15.663 2.692 1.00 97.44 86 ASN A CA 1
ATOM 722 C C . ASN A 1 86 ? -7.223 14.513 2.186 1.00 97.44 86 ASN A C 1
ATOM 724 O O . ASN A 1 86 ? -7.493 13.585 2.955 1.00 97.44 86 ASN A O 1
ATOM 728 N N . PRO A 1 87 ? -7.602 14.532 0.897 1.00 96.88 87 PRO A N 1
ATOM 729 C CA . PRO A 1 87 ? -8.240 13.395 0.250 1.00 96.88 87 PRO A CA 1
ATOM 730 C C . PRO A 1 87 ? -7.410 12.119 0.436 1.00 96.88 87 PRO A C 1
ATOM 732 O O 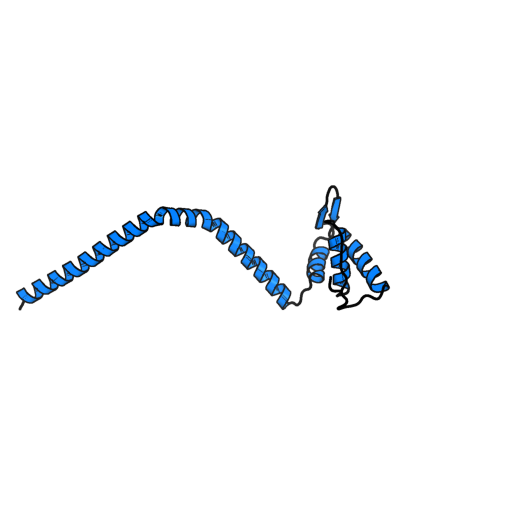. PRO A 1 87 ? -6.211 12.093 0.139 1.00 96.88 87 PRO A O 1
ATOM 735 N N . CYS A 1 88 ? -8.053 11.079 0.952 1.00 95.75 88 CYS A N 1
ATOM 736 C CA . CYS A 1 88 ? -7.532 9.723 1.070 1.00 95.75 88 CYS A CA 1
ATOM 737 C C . CYS A 1 88 ? -8.066 8.854 -0.075 1.00 95.75 88 CYS A C 1
ATOM 739 O O . CYS A 1 88 ? -7.270 8.251 -0.795 1.00 95.75 88 CYS A O 1
ATOM 741 N N . TYR A 1 89 ? -9.384 8.886 -0.310 1.00 94.31 89 TYR A N 1
ATOM 742 C CA . TYR A 1 89 ? -10.035 8.202 -1.427 1.00 94.31 89 TYR A CA 1
ATOM 743 C C . TYR A 1 89 ? -10.930 9.148 -2.224 1.00 94.31 89 TYR A C 1
ATOM 745 O O . TYR A 1 89 ? -11.574 10.040 -1.673 1.00 94.31 89 TYR A O 1
ATOM 753 N N . TYR A 1 90 ? -10.977 8.905 -3.530 1.00 95.75 90 TYR A N 1
ATOM 754 C CA . TYR A 1 90 ? -11.992 9.434 -4.431 1.00 95.75 90 TYR A CA 1
ATOM 755 C C . TYR A 1 90 ? -12.877 8.258 -4.822 1.00 95.75 90 TYR A C 1
ATOM 757 O O . TYR A 1 90 ? -12.368 7.276 -5.368 1.00 95.75 90 TYR A O 1
A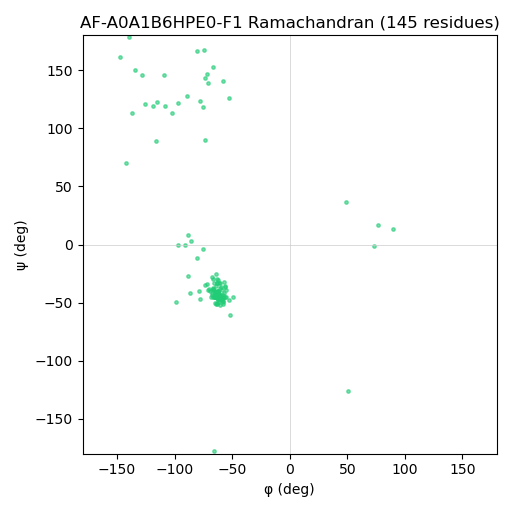TOM 765 N N . PHE A 1 91 ? -14.163 8.338 -4.507 1.00 95.69 91 PHE A N 1
ATOM 766 C CA . PHE A 1 91 ? -15.120 7.287 -4.811 1.00 95.69 91 PHE A CA 1
ATOM 767 C C . PHE A 1 91 ? -16.403 7.909 -5.338 1.00 95.69 91 PHE A C 1
ATOM 769 O O . PHE A 1 91 ? -17.088 8.619 -4.608 1.00 95.69 91 PHE A O 1
ATOM 776 N N . GLU A 1 92 ? -16.689 7.657 -6.616 1.00 93.56 92 GLU A N 1
ATOM 777 C CA . GLU A 1 92 ? -17.790 8.303 -7.335 1.00 93.56 92 GLU A CA 1
ATOM 778 C C . GLU A 1 92 ? -17.728 9.834 -7.160 1.00 93.56 92 GLU A C 1
ATOM 780 O O . GLU A 1 92 ? -16.679 10.435 -7.404 1.00 93.56 92 GLU A O 1
ATOM 785 N N . ASP A 1 93 ? -18.816 10.453 -6.701 1.00 95.31 93 ASP A N 1
ATOM 786 C CA . ASP A 1 93 ? -18.912 11.893 -6.442 1.00 95.31 93 ASP A CA 1
ATOM 787 C C . ASP A 1 93 ? -18.476 12.284 -5.016 1.00 95.31 93 ASP A C 1
ATOM 789 O O . ASP A 1 93 ? -18.645 13.429 -4.591 1.00 95.31 93 ASP A O 1
ATOM 793 N N . GLN A 1 94 ? -17.911 11.343 -4.253 1.00 94.88 94 GLN A N 1
ATOM 794 C CA . GLN A 1 94 ? -17.494 11.547 -2.871 1.00 94.88 94 GLN A CA 1
ATOM 795 C C . GLN A 1 94 ? -15.973 11.574 -2.718 1.00 94.88 94 GLN A C 1
ATOM 797 O O . GLN A 1 94 ? -15.212 10.851 -3.371 1.00 94.88 94 GLN A O 1
ATOM 802 N N . ILE A 1 95 ? -15.525 12.404 -1.778 1.00 97.00 95 ILE A N 1
ATOM 803 C CA . ILE A 1 95 ? -14.128 12.499 -1.368 1.00 97.00 95 ILE A CA 1
ATOM 804 C C . ILE A 1 95 ? -14.064 12.138 0.106 1.00 97.00 95 ILE A C 1
ATOM 806 O O . ILE A 1 95 ? -14.636 12.832 0.940 1.00 97.00 95 ILE A O 1
ATOM 810 N N . TRP A 1 96 ? -13.329 11.079 0.414 1.00 97.50 96 TRP A N 1
ATOM 811 C CA . TRP A 1 96 ? -13.073 10.650 1.781 1.00 97.50 96 TRP A CA 1
ATOM 812 C C . TRP A 1 96 ? -11.722 11.186 2.216 1.00 97.50 96 TRP A C 1
ATOM 814 O O . TRP A 1 96 ? -10.706 10.901 1.577 1.00 97.50 96 TRP A O 1
ATOM 824 N N . THR A 1 97 ? -11.683 11.963 3.293 1.00 98.06 97 THR A N 1
ATOM 825 C CA . THR A 1 97 ? -10.427 12.436 3.879 1.00 98.06 97 THR A CA 1
ATOM 826 C C . THR A 1 97 ? -9.789 11.364 4.758 1.00 98.06 97 THR A C 1
ATOM 828 O O . THR A 1 97 ? -10.426 10.381 5.136 1.00 98.06 97 THR A O 1
ATOM 831 N N . TYR A 1 98 ? -8.516 11.544 5.125 1.00 97.81 98 TYR A N 1
ATOM 832 C CA . TYR A 1 98 ? -7.878 10.653 6.104 1.00 97.81 98 TYR A CA 1
ATOM 833 C C . TYR A 1 98 ? -8.651 10.607 7.427 1.00 97.81 98 TYR A C 1
ATOM 835 O O . TYR A 1 98 ? -8.709 9.553 8.053 1.00 97.81 98 TYR A O 1
ATOM 843 N N . LYS A 1 99 ? -9.243 11.731 7.851 1.00 97.94 99 LYS A N 1
ATOM 844 C CA . LYS A 1 99 ? -10.047 11.796 9.073 1.00 97.94 99 LYS A CA 1
ATOM 845 C C . LYS A 1 99 ? -11.338 10.984 8.959 1.00 97.94 99 LYS A C 1
ATOM 847 O O . LYS A 1 99 ? -11.638 10.255 9.893 1.00 97.94 99 LYS A O 1
ATOM 852 N N . ASP A 1 100 ? -12.030 11.048 7.825 1.00 97.75 100 ASP A N 1
ATOM 853 C CA . ASP A 1 100 ? -13.270 10.281 7.613 1.00 97.75 100 ASP A CA 1
ATOM 854 C C . ASP A 1 100 ? -12.995 8.769 7.639 1.00 97.75 100 ASP A C 1
ATOM 856 O O . ASP A 1 100 ? -13.706 8.004 8.284 1.00 97.75 100 ASP A O 1
ATOM 860 N N . VAL A 1 101 ? -11.896 8.344 7.004 1.00 97.69 101 VAL A N 1
ATOM 861 C CA . VAL A 1 101 ? -11.433 6.946 7.026 1.00 97.69 101 VAL A CA 1
ATOM 862 C C . VAL A 1 101 ? -11.059 6.502 8.442 1.00 97.69 101 VAL A C 1
ATOM 864 O O . VAL A 1 101 ? -11.360 5.379 8.849 1.00 97.69 101 VAL A O 1
ATOM 867 N N . GLU A 1 102 ? -10.396 7.366 9.211 1.00 97.94 102 GLU A N 1
ATOM 868 C CA . GLU A 1 102 ? -10.052 7.084 10.606 1.00 97.94 102 GLU A CA 1
ATOM 869 C C . GLU A 1 102 ? -11.298 6.912 11.477 1.00 97.94 102 GLU A C 1
ATOM 871 O O . GLU A 1 102 ? -11.357 5.965 12.259 1.00 97.94 102 GLU A O 1
ATOM 876 N N . ASP A 1 103 ? -12.276 7.804 11.335 1.00 98.00 103 ASP A N 1
ATOM 877 C CA . ASP A 1 103 ? -13.501 7.785 12.132 1.00 98.00 103 ASP A CA 1
ATOM 878 C C . ASP A 1 103 ? -14.317 6.529 11.841 1.00 98.00 103 ASP A C 1
ATOM 880 O O . ASP A 1 103 ? -14.602 5.761 12.760 1.00 98.00 103 ASP A O 1
ATOM 884 N N . TYR A 1 104 ? -14.565 6.239 10.562 1.00 98.00 104 TYR A N 1
ATOM 885 C CA . TYR A 1 104 ? -15.295 5.037 10.165 1.00 98.00 104 TYR A CA 1
ATOM 886 C C . TYR A 1 104 ? -14.563 3.755 10.587 1.00 98.00 104 TYR A C 1
ATOM 888 O O . TYR A 1 104 ? -15.162 2.825 11.123 1.00 98.00 104 TYR A O 1
ATOM 896 N N . SER A 1 105 ? -13.243 3.678 10.383 1.00 97.62 105 SER A N 1
ATOM 897 C CA . SER A 1 105 ? -12.481 2.489 10.795 1.00 97.62 105 SER A CA 1
ATOM 898 C C . SER A 1 105 ? -12.423 2.313 12.317 1.00 97.62 105 SER A C 1
ATOM 900 O O . SER A 1 105 ? -12.352 1.179 12.786 1.00 97.62 105 SER A O 1
ATOM 902 N N . ASN A 1 106 ? -12.473 3.396 13.104 1.00 97.94 106 ASN A N 1
ATOM 903 C CA . ASN A 1 106 ? -12.606 3.310 14.562 1.00 97.94 106 ASN A CA 1
ATOM 904 C C . ASN A 1 106 ? -13.985 2.798 14.979 1.00 97.94 106 ASN A C 1
ATOM 906 O O . ASN A 1 106 ? -14.063 1.977 15.887 1.00 97.94 106 ASN A O 1
ATOM 910 N N . GLU A 1 107 ? -15.054 3.230 14.311 1.00 98.19 107 GLU A N 1
ATOM 911 C CA . GLU A 1 107 ? -16.397 2.693 14.553 1.00 98.19 107 GLU A CA 1
ATOM 912 C C . GLU A 1 107 ? -16.439 1.184 14.297 1.00 98.19 107 GLU A C 1
ATOM 914 O O . GLU A 1 107 ? -16.880 0.432 15.166 1.00 98.19 107 GLU A O 1
ATOM 919 N N . VAL A 1 108 ? -15.880 0.720 13.172 1.00 97.50 108 VAL A N 1
ATOM 920 C CA . VAL A 1 108 ? -15.747 -0.720 12.893 1.00 97.50 108 VAL A CA 1
ATOM 921 C C . VAL A 1 108 ? -14.941 -1.418 13.990 1.00 97.50 108 VAL A C 1
ATOM 923 O O . VAL A 1 108 ? -15.379 -2.436 14.521 1.00 97.50 108 VAL A O 1
ATOM 926 N N . SER A 1 109 ? -13.778 -0.874 14.359 1.00 97.19 109 SER A N 1
ATOM 927 C CA . SER A 1 109 ? -12.931 -1.454 15.408 1.00 97.19 109 SER A CA 1
ATOM 928 C C . SER A 1 109 ? -13.683 -1.599 16.733 1.00 97.19 109 SER A C 1
ATOM 930 O O . SER A 1 109 ? -13.549 -2.624 17.392 1.00 97.19 109 SER A O 1
ATOM 932 N N . ASN A 1 110 ? -14.489 -0.610 17.122 1.00 97.88 110 ASN A N 1
ATOM 933 C CA . ASN A 1 110 ? -15.272 -0.672 18.355 1.00 97.88 110 ASN A CA 1
ATOM 934 C C . ASN A 1 110 ? -16.355 -1.754 18.275 1.00 97.88 110 ASN A C 1
ATOM 936 O O . ASN A 1 110 ? -16.465 -2.564 19.188 1.00 97.88 110 ASN A O 1
ATOM 940 N N . VAL A 1 111 ? -17.088 -1.833 17.159 1.00 97.44 111 VAL A N 1
ATOM 941 C CA . VAL A 1 111 ? -18.134 -2.850 16.958 1.00 97.44 111 VAL A CA 1
ATOM 942 C C . VAL A 1 111 ? -17.570 -4.269 17.062 1.00 97.44 111 VAL A C 1
ATOM 944 O O . VAL A 1 111 ? -18.151 -5.117 17.738 1.00 97.44 111 VAL A O 1
ATOM 947 N N . PHE A 1 112 ? -16.432 -4.545 16.421 1.00 96.75 112 PHE A N 1
ATOM 948 C CA . PHE A 1 112 ? -15.815 -5.874 16.479 1.00 96.75 112 PHE A CA 1
ATOM 949 C C . PHE A 1 112 ? -15.164 -6.156 17.840 1.00 96.75 112 PHE A C 1
ATOM 951 O O . PHE A 1 112 ? -15.246 -7.279 18.333 1.00 96.75 112 PHE A O 1
ATOM 958 N N . ASN A 1 113 ? -14.582 -5.151 18.492 1.00 97.31 113 ASN A N 1
ATOM 959 C CA . ASN A 1 113 ? -14.063 -5.306 19.848 1.00 97.31 113 ASN A CA 1
ATOM 960 C C . ASN A 1 113 ? -15.179 -5.653 20.848 1.00 97.31 113 ASN A C 1
ATOM 962 O O . ASN A 1 113 ? -15.026 -6.574 21.646 1.00 97.31 113 ASN A O 1
ATOM 966 N N . ASP A 1 114 ? -16.325 -4.972 20.761 1.00 97.75 114 ASP A N 1
ATOM 967 C CA . ASP A 1 114 ? -17.486 -5.218 21.625 1.00 97.75 114 ASP A CA 1
ATOM 968 C C . ASP A 1 114 ? -18.135 -6.585 21.354 1.00 97.75 114 ASP A C 1
ATOM 970 O O . ASP A 1 114 ? -18.686 -7.210 22.260 1.00 97.75 114 ASP A O 1
ATOM 974 N N . ALA A 1 115 ? -18.020 -7.089 20.122 1.00 96.81 115 ALA A N 1
ATOM 975 C CA . ALA A 1 115 ? -18.407 -8.451 19.759 1.00 96.81 115 ALA A CA 1
ATOM 976 C C . ALA A 1 115 ? -17.413 -9.531 20.244 1.00 96.81 115 ALA A C 1
ATOM 978 O O . ALA A 1 115 ? -17.687 -10.720 20.082 1.00 96.81 115 ALA A O 1
ATOM 979 N N . GLY A 1 116 ? -16.290 -9.140 20.858 1.00 96.75 116 GLY A N 1
ATOM 980 C CA . GLY A 1 116 ? -15.315 -10.047 21.464 1.00 96.75 116 GLY A CA 1
ATOM 981 C C . GLY A 1 116 ? -14.205 -10.531 20.529 1.00 96.75 116 GLY A C 1
ATOM 982 O O . GLY A 1 116 ? -13.501 -11.472 20.888 1.00 96.75 116 GLY A O 1
ATOM 983 N N . TYR A 1 117 ? -14.033 -9.911 19.357 1.00 96.94 117 TYR A N 1
ATOM 984 C CA . TYR A 1 117 ? -12.922 -10.236 18.462 1.00 96.94 117 TYR A CA 1
ATOM 985 C C . TYR A 1 117 ? -11.603 -9.687 18.996 1.00 96.94 117 TYR A C 1
ATOM 987 O O . TYR A 1 117 ? -11.524 -8.586 19.545 1.00 96.94 117 TYR A O 1
ATOM 995 N N . SER A 1 118 ? -10.552 -10.464 18.795 1.00 93.75 118 SER A N 1
ATOM 996 C CA . SER A 1 118 ? -9.240 -10.232 19.365 1.00 93.75 118 SER A CA 1
ATOM 997 C C . SER A 1 118 ? -8.130 -10.529 18.361 1.00 93.75 118 SER A C 1
ATOM 999 O O . SER A 1 118 ? -8.351 -10.902 17.207 1.00 93.75 118 SER A O 1
ATOM 1001 N N . LYS A 1 119 ? -6.894 -10.304 18.797 1.00 94.69 119 LYS A N 1
ATOM 1002 C CA . LYS A 1 119 ? -5.718 -10.553 17.976 1.00 94.69 119 LYS A CA 1
ATOM 1003 C C . LYS A 1 119 ? -5.664 -12.021 17.535 1.00 94.69 119 LYS A C 1
ATOM 1005 O O . LYS A 1 119 ? -5.902 -12.912 18.340 1.00 94.69 119 LYS A O 1
ATOM 1010 N N . ASP A 1 120 ? -5.259 -12.236 16.284 1.00 93.88 120 ASP A N 1
ATOM 1011 C CA . ASP A 1 120 ? -5.110 -13.547 15.633 1.00 93.88 120 ASP A CA 1
ATOM 1012 C C . ASP A 1 120 ? -6.437 -14.247 15.263 1.00 93.88 120 ASP A C 1
ATOM 1014 O O . ASP A 1 120 ? -6.406 -15.294 14.611 1.00 93.88 120 ASP A O 1
ATOM 1018 N N . ASP A 1 121 ? -7.592 -13.642 15.569 1.00 95.88 121 ASP A N 1
ATOM 1019 C CA . ASP A 1 121 ? -8.875 -14.076 15.009 1.00 95.88 121 ASP A CA 1
ATOM 1020 C C . ASP A 1 121 ? -8.927 -13.820 13.498 1.00 95.88 121 ASP A C 1
ATOM 1022 O O . ASP A 1 121 ? -8.267 -12.915 12.980 1.00 95.88 121 ASP A O 1
ATOM 1026 N N . VAL A 1 122 ? -9.724 -14.620 12.781 1.00 95.44 122 VAL A N 1
ATOM 1027 C CA . VAL A 1 122 ? -9.857 -14.536 11.320 1.00 95.44 122 VAL A CA 1
ATOM 1028 C C . VAL A 1 122 ? -11.275 -14.133 10.934 1.00 95.44 122 VAL A C 1
ATOM 1030 O O . VAL A 1 122 ? -12.232 -14.831 11.268 1.00 95.44 122 VAL A O 1
ATOM 1033 N N . VAL A 1 123 ? -11.411 -13.037 10.185 1.00 95.38 123 VAL A N 1
ATOM 1034 C CA . VAL A 1 123 ? -12.706 -12.518 9.716 1.00 95.38 123 VAL A CA 1
ATOM 1035 C C . VAL A 1 123 ? -12.688 -12.360 8.201 1.00 95.38 123 VAL A C 1
ATOM 1037 O O . VAL A 1 123 ? -11.903 -11.593 7.656 1.00 95.38 123 VAL A O 1
ATOM 1040 N N . ALA A 1 124 ? -13.601 -13.045 7.512 1.00 95.44 124 ALA A N 1
ATOM 1041 C CA . ALA A 1 124 ? -13.780 -12.869 6.076 1.00 95.44 124 ALA A CA 1
ATOM 1042 C C . ALA A 1 124 ? -14.566 -11.580 5.782 1.00 95.44 124 ALA A C 1
ATOM 1044 O O . ALA A 1 124 ? -15.701 -11.422 6.234 1.00 95.44 124 ALA A O 1
ATOM 1045 N N . VAL A 1 125 ? -13.987 -10.682 4.981 1.00 94.50 125 VAL A N 1
ATOM 1046 C CA . VAL A 1 125 ? -14.638 -9.440 4.537 1.00 94.50 125 VAL A CA 1
ATOM 1047 C C . VAL A 1 125 ? -15.125 -9.606 3.096 1.00 94.50 125 VAL A C 1
ATOM 1049 O O . VAL A 1 125 ? -14.321 -9.706 2.171 1.00 94.50 125 VAL A O 1
ATOM 1052 N N . LEU A 1 126 ? -16.446 -9.613 2.894 1.00 95.25 126 LEU A N 1
ATOM 1053 C CA . LEU A 1 126 ? -17.071 -9.680 1.569 1.00 95.25 126 LEU A CA 1
ATOM 1054 C C . LEU A 1 126 ? -17.862 -8.397 1.294 1.00 95.25 126 LEU A C 1
ATOM 1056 O O . LEU A 1 126 ? -19.045 -8.299 1.609 1.00 95.25 126 LEU A O 1
ATOM 1060 N N . ILE A 1 127 ? -17.188 -7.407 0.714 1.00 95.00 127 ILE A N 1
ATOM 1061 C CA . ILE A 1 127 ? -17.758 -6.106 0.345 1.00 95.00 127 ILE A CA 1
ATOM 1062 C C . ILE A 1 127 ? -17.289 -5.776 -1.081 1.00 95.00 127 ILE A C 1
ATOM 1064 O O . ILE A 1 127 ? -16.230 -6.236 -1.514 1.00 95.00 127 ILE A O 1
ATOM 1068 N N . GLY A 1 128 ? -18.094 -5.024 -1.835 1.00 94.81 128 GLY A N 1
ATOM 1069 C CA . GLY A 1 128 ? -17.715 -4.530 -3.160 1.00 94.81 128 GLY A CA 1
ATOM 1070 C C . GLY A 1 128 ? -16.555 -3.525 -3.123 1.00 94.81 128 GLY A C 1
ATOM 1071 O O . GLY A 1 128 ? -16.004 -3.204 -2.073 1.00 94.81 128 GLY A O 1
ATOM 1072 N N . ASN A 1 129 ? -16.185 -2.998 -4.291 1.00 92.69 129 ASN A N 1
ATOM 1073 C CA . ASN A 1 129 ? -15.178 -1.943 -4.384 1.00 92.69 129 ASN A CA 1
ATOM 1074 C C . ASN A 1 129 ? -15.762 -0.605 -3.905 1.00 92.69 129 ASN A C 1
ATOM 1076 O O . ASN A 1 129 ? -16.317 0.133 -4.713 1.00 92.69 129 ASN A O 1
ATOM 1080 N N . CYS A 1 130 ? -15.645 -0.317 -2.611 1.00 94.50 130 CYS A N 1
ATOM 1081 C CA . CYS A 1 130 ? -16.077 0.933 -1.990 1.00 94.50 130 CYS A CA 1
ATOM 1082 C C . CYS A 1 130 ? -15.153 1.314 -0.808 1.00 94.50 130 CYS A C 1
ATOM 1084 O O . CYS A 1 130 ? -14.403 0.461 -0.319 1.00 94.50 130 CYS A O 1
ATOM 1086 N N . PRO A 1 131 ? -15.140 2.579 -0.346 1.00 95.38 131 PRO A N 1
ATOM 1087 C CA . PRO A 1 131 ? -14.279 3.032 0.752 1.00 95.38 131 PRO A CA 1
ATOM 1088 C C . PRO A 1 131 ? -14.482 2.247 2.052 1.00 95.38 131 PRO A C 1
ATOM 1090 O O . PRO A 1 131 ? -13.525 2.006 2.792 1.00 95.38 131 PRO A O 1
ATOM 1093 N N . GLU A 1 132 ? -15.707 1.793 2.305 1.00 96.00 132 GLU A N 1
ATOM 1094 C CA . GLU A 1 132 ? -16.101 1.009 3.473 1.00 96.00 132 GLU A CA 1
ATOM 1095 C C . GLU A 1 132 ? -15.347 -0.317 3.547 1.00 96.00 132 GLU A C 1
ATOM 1097 O O . GLU A 1 132 ? -15.013 -0.751 4.648 1.00 96.00 132 GLU A O 1
ATOM 1102 N N . TYR A 1 133 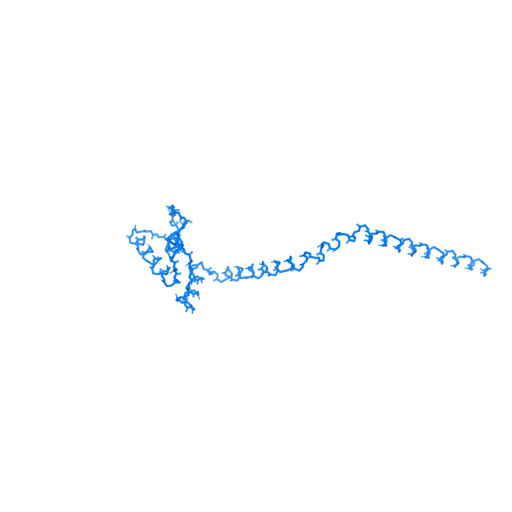? -15.002 -0.937 2.410 1.00 95.88 133 TYR A N 1
ATOM 1103 C CA . TYR A 1 133 ? -14.154 -2.133 2.399 1.00 95.88 133 TYR A CA 1
ATOM 1104 C C . TYR A 1 133 ? -12.810 -1.853 3.078 1.00 95.88 133 TYR A C 1
ATOM 1106 O O . TYR A 1 133 ? -12.393 -2.577 3.983 1.00 95.88 133 TYR A O 1
ATOM 1114 N N . VAL A 1 134 ? -12.147 -0.762 2.684 1.00 94.88 134 VAL A N 1
ATOM 1115 C CA . VAL A 1 134 ? -10.830 -0.417 3.229 1.00 94.88 134 VAL A CA 1
ATOM 1116 C C . VAL A 1 134 ? -10.940 0.026 4.683 1.00 94.88 134 VAL A C 1
ATOM 1118 O O . VAL A 1 134 ? -10.090 -0.340 5.493 1.00 94.88 134 VAL A O 1
ATOM 1121 N N . CYS A 1 135 ? -11.991 0.769 5.035 1.00 96.75 135 CYS A N 1
ATOM 1122 C CA . CYS A 1 135 ? -12.219 1.182 6.417 1.00 96.75 135 CYS A CA 1
ATOM 1123 C C . CYS A 1 135 ? -12.528 -0.018 7.325 1.00 96.75 135 CYS A C 1
ATOM 1125 O O . CYS A 1 135 ? -12.039 -0.062 8.452 1.00 96.75 135 CYS A O 1
ATOM 1127 N N . THR A 1 136 ? -13.264 -1.013 6.820 1.00 97.06 136 THR A N 1
ATOM 1128 C CA . THR A 1 136 ? -13.556 -2.260 7.539 1.00 97.06 136 THR A CA 1
ATOM 1129 C C . THR A 1 136 ? -12.279 -3.047 7.791 1.00 97.06 136 THR A C 1
ATOM 1131 O O . THR A 1 136 ? -11.967 -3.383 8.931 1.00 97.06 136 THR A O 1
ATOM 1134 N N . TRP A 1 137 ? -11.489 -3.265 6.738 1.00 96.44 137 TRP A N 1
ATOM 1135 C CA . TRP A 1 137 ? -10.193 -3.929 6.835 1.00 96.44 137 TRP A CA 1
ATOM 1136 C C . TRP A 1 137 ? -9.241 -3.206 7.802 1.00 96.44 137 TRP A C 1
ATOM 1138 O O . TRP A 1 137 ? -8.607 -3.837 8.645 1.00 96.44 137 TRP A O 1
ATOM 1148 N N . LEU A 1 138 ? -9.177 -1.871 7.736 1.00 96.88 138 LEU A N 1
ATOM 1149 C CA . LEU A 1 138 ? -8.342 -1.067 8.628 1.00 96.88 138 LEU A CA 1
ATOM 1150 C C . LEU A 1 138 ? -8.825 -1.135 10.086 1.00 96.88 138 LEU A C 1
ATOM 1152 O O . LEU A 1 138 ? -7.994 -1.192 10.990 1.00 96.88 138 LEU A O 1
ATOM 1156 N N . GLY A 1 139 ? -10.141 -1.152 10.316 1.00 97.25 139 GLY A N 1
ATOM 1157 C CA . GLY A 1 139 ? -10.742 -1.319 11.641 1.00 97.25 139 GLY A CA 1
ATOM 1158 C C . GLY A 1 139 ? -10.395 -2.668 12.271 1.00 97.25 139 GLY A C 1
ATOM 1159 O O . GLY A 1 139 ? -9.941 -2.717 13.409 1.00 97.25 139 GLY A O 1
ATOM 1160 N N . LEU A 1 140 ? -10.499 -3.756 11.505 1.00 97.19 140 LEU A N 1
ATOM 1161 C CA . LEU A 1 140 ? -10.074 -5.091 11.944 1.00 97.19 140 LEU A CA 1
ATOM 1162 C C . LEU A 1 140 ? -8.562 -5.148 12.213 1.00 97.19 140 LEU A C 1
ATOM 1164 O O . LEU A 1 140 ? -8.121 -5.668 13.240 1.00 97.19 140 LEU A O 1
ATOM 1168 N N . ALA A 1 141 ? -7.758 -4.532 11.342 1.00 96.12 141 ALA A N 1
ATOM 1169 C CA . ALA A 1 141 ? -6.309 -4.465 11.511 1.00 96.12 141 ALA A CA 1
ATOM 1170 C C . ALA A 1 141 ? -5.885 -3.712 12.788 1.00 96.12 141 ALA A C 1
ATOM 1172 O O . ALA A 1 141 ? -4.854 -4.053 13.369 1.00 96.12 141 ALA A O 1
ATOM 1173 N N . LYS A 1 142 ? -6.665 -2.722 13.257 1.00 95.81 142 LYS A N 1
ATOM 1174 C CA . LYS A 1 142 ? -6.428 -2.023 14.539 1.00 95.81 142 LYS A CA 1
ATOM 1175 C C . LYS A 1 142 ? -6.550 -2.957 15.747 1.00 95.81 142 LYS A C 1
ATOM 1177 O O . LYS A 1 142 ? -5.799 -2.789 16.705 1.00 95.81 142 LYS A O 1
ATOM 1182 N N . LEU A 1 143 ? -7.430 -3.957 15.680 1.00 95.44 143 LEU A N 1
ATOM 1183 C CA . LEU A 1 143 ? -7.585 -4.993 16.711 1.00 95.44 143 LEU A CA 1
ATOM 1184 C C . LEU A 1 143 ? -6.533 -6.109 16.613 1.00 95.44 143 LEU A C 1
ATOM 1186 O O . LEU A 1 143 ? -6.404 -6.927 17.521 1.00 95.44 143 LEU A O 1
ATOM 1190 N N . GLY A 1 144 ? -5.771 -6.157 15.517 1.00 92.31 144 GLY A N 1
ATOM 1191 C CA . GLY A 1 144 ? -4.872 -7.271 15.216 1.00 92.31 144 GLY A CA 1
ATOM 1192 C C . GLY A 1 144 ? -5.595 -8.517 14.697 1.00 92.31 144 GLY A C 1
ATOM 1193 O O . GLY A 1 144 ? -5.005 -9.598 14.708 1.00 92.31 144 GLY A O 1
ATOM 1194 N N . VAL A 1 145 ? -6.846 -8.366 14.251 1.00 94.19 145 VAL A N 1
ATOM 1195 C CA . VAL A 1 145 ? -7.603 -9.405 13.541 1.00 94.19 145 VAL A CA 1
ATOM 1196 C C . VAL A 1 145 ? -7.006 -9.579 12.145 1.00 94.19 145 VAL A C 1
ATOM 1198 O O . VAL A 1 145 ? -6.653 -8.607 11.469 1.00 94.19 145 VAL A O 1
ATOM 1201 N N . VAL A 1 146 ? -6.899 -10.827 11.703 1.00 85.56 146 VAL A N 1
ATOM 1202 C CA . VAL A 1 146 ? -6.465 -11.184 10.354 1.00 85.56 146 VAL A CA 1
ATOM 1203 C C . VAL A 1 146 ? -7.695 -11.245 9.450 1.00 85.56 146 VAL A C 1
ATOM 1205 O O . VAL A 1 146 ? -8.683 -11.906 9.760 1.00 85.56 146 VAL A O 1
ATOM 1208 N N . SER A 1 147 ? -7.648 -10.532 8.329 1.00 70.94 147 SER A N 1
ATOM 1209 C CA . SER A 1 147 ? -8.721 -10.487 7.324 1.00 70.94 147 SER A CA 1
ATOM 1210 C C . SER A 1 147 ? -8.202 -10.821 5.938 1.00 70.94 147 SER A C 1
ATOM 1212 O O . SER A 1 147 ? -6.993 -10.584 5.694 1.00 70.94 147 SER A O 1
#

Mean predicted aligned error: 8.13 Å

Solvent-accessible surface area (backbone atoms only — not comparable to full-atom values): 8144 Å² total; per-residue (Å²): 110,68,74,59,52,53,54,52,52,50,52,52,50,54,54,54,51,53,53,53,52,52,51,53,53,51,51,52,50,51,45,68,73,41,46,65,58,51,52,49,47,66,70,46,43,67,59,51,51,53,49,50,52,51,50,53,54,49,50,52,50,53,52,50,33,59,75,66,69,54,47,71,65,55,56,48,50,60,46,34,74,75,45,33,82,41,76,67,44,80,52,92,100,44,74,37,24,33,47,56,44,50,5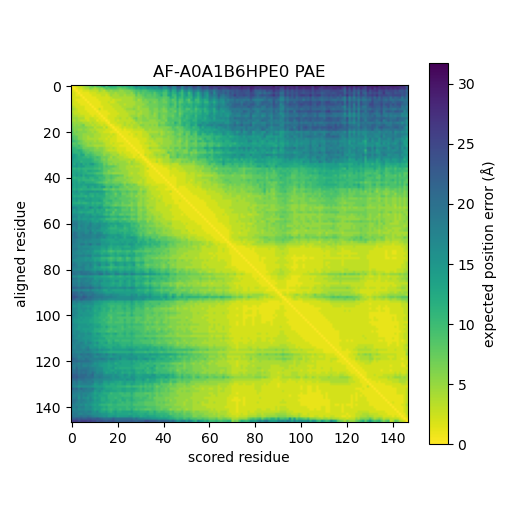2,54,10,48,52,44,29,50,57,43,45,77,72,66,58,42,64,76,39,79,50,91,84,89,67,70,100,50,72,62,43,56,22,45,54,50,7,38,48,72,55,43,29,44,108

Organism: NCBI:txid320908

Sequence (147 aa):
MEAYMTVILLGIFFSIFHWQASLCVSISYLGIFYWKQLHIIIKTLPRDLRCLYRVRKMVNRTLHCKYKNTSVVDAFYSQLKKNPRNPCYYFEDQIWTYKDVEDYSNEVSNVFNDAGYSKDDVVAVLIGNCPEYVCTWLGLAKLGVVS

Radius of gyration: 33.11 Å; Cα contacts (8 Å, |Δi|>4): 102; chains: 1; bounding box: 91×31×64 Å

InterPro domains:
  IPR000873 AMP-dependent synthetase/ligase domain [PF00501] (78-146)
  IPR042099 ANL, N-terminal domain [G3DSA:3.40.50.12780] (51-147)

Nearest PDB structures (foldseek):
  7tz4-assembly1_A  TM=9.257E-01  e=1.961E-04  Pseudomonas aeruginosa
  7tyb-assembly1_A  TM=9.290E-01  e=2.377E-04  Pseudomonas aeruginosa PAO1
  5bus-assembly1_B  TM=9.307E-01  e=9.760E-04  Bacillus subtilis subsp. subtilis str. 168
  7thq-assembly2_A  TM=9.377E-01  e=1.855E-03  Pseudomonas protegens Pf-5
  8jbr-assembly1_A  TM=9.652E-01  e=2.249E-03  Microcystis aeruginosa PCC 7806